Protein AF-A0A1S3QI35-F1 (afdb_monomer)

Sequence (94 aa):
MAFVYFEKLVLQGRLNKHNRKLVSAACVLLAAKISSDLKKQDVTQLIDKLEERFRISRRELIPFEFTILVALEMALYLPESTIMPHYRRLVQQN

Radius of gyration: 13.19 Å; Cα contacts (8 Å, |Δi|>4): 72; chains: 1; bounding box: 28×30×31 Å

Mean predicted aligned error: 3.12 Å

Solvent-accessible surface area (backbone atoms only — not comparable to full-atom values): 5497 Å² total; per-residue (Å²): 98,31,66,56,53,44,50,52,38,52,76,69,62,75,59,49,93,84,48,43,51,55,52,49,45,32,26,43,52,54,32,50,61,74,76,39,95,64,50,74,68,54,52,52,54,50,49,54,51,41,26,65,75,56,70,51,55,64,85,55,42,62,69,44,34,56,57,51,40,57,76,50,70,70,63,76,83,71,63,64,83,69,42,50,65,58,52,54,52,57,65,73,74,109

Foldseek 3Di:
DLVLLLVLCVVVVVDDPPCSLLSSLLSVLLLDVVVDPDDPVNSVVSLVVSCVPSVDDPVCNVVCNVVSCVSVVVPNDDDPVSVVVVVVVVVVVD

Structure (mmCIF, N/CA/C/O backbone):
data_AF-A0A1S3QI35-F1
#
_entry.id   AF-A0A1S3QI35-F1
#
loop_
_atom_site.group_PDB
_atom_site.id
_atom_site.type_symbol
_atom_site.label_atom_id
_atom_site.label_alt_id
_atom_site.label_comp_id
_atom_site.label_asym_id
_atom_site.label_entity_id
_atom_site.label_seq_id
_atom_site.pdbx_PDB_ins_code
_atom_site.Cartn_x
_atom_site.Cartn_y
_atom_site.Cartn_z
_atom_site.occupancy
_atom_site.B_iso_or_equiv
_atom_site.auth_seq_id
_atom_site.auth_comp_id
_atom_site.auth_asym_id
_atom_site.auth_atom_id
_atom_site.pdbx_PDB_model_num
ATOM 1 N N . MET A 1 1 ? 5.254 4.777 -7.151 1.00 92.31 1 MET A N 1
ATOM 2 C CA . MET A 1 1 ? 5.215 3.401 -6.605 1.00 92.31 1 MET A CA 1
ATOM 3 C C . MET A 1 1 ? 3.800 2.835 -6.485 1.00 92.31 1 MET A C 1
ATOM 5 O O . MET A 1 1 ? 3.528 1.851 -7.153 1.00 92.31 1 MET A O 1
ATOM 9 N N . ALA A 1 2 ? 2.882 3.451 -5.722 1.00 96.56 2 ALA A N 1
ATOM 10 C CA . ALA A 1 2 ? 1.549 2.881 -5.446 1.00 96.56 2 ALA A CA 1
ATOM 11 C C . ALA A 1 2 ? 0.746 2.436 -6.689 1.00 96.56 2 ALA A C 1
ATOM 13 O O . ALA A 1 2 ? 0.142 1.369 -6.664 1.00 96.56 2 ALA A O 1
ATOM 14 N N . PHE A 1 3 ? 0.780 3.212 -7.781 1.00 96.06 3 PHE A N 1
ATOM 15 C CA . PHE A 1 3 ? 0.147 2.839 -9.055 1.00 96.06 3 PHE A CA 1
ATOM 16 C C . PHE A 1 3 ? 0.667 1.506 -9.603 1.00 96.06 3 PHE A C 1
ATOM 18 O O . PHE A 1 3 ? -0.127 0.629 -9.919 1.00 96.06 3 PHE A O 1
ATOM 25 N N . VAL A 1 4 ? 1.989 1.329 -9.637 1.00 96.94 4 VAL A N 1
ATOM 26 C CA . VAL A 1 4 ? 2.628 0.109 -10.146 1.00 96.94 4 VAL A CA 1
ATOM 27 C C . VAL A 1 4 ? 2.278 -1.093 -9.266 1.00 96.94 4 VAL A C 1
ATOM 29 O O . VAL A 1 4 ? 1.989 -2.167 -9.783 1.00 96.94 4 VAL A O 1
ATOM 32 N N . TYR A 1 5 ? 2.257 -0.928 -7.937 1.00 97.94 5 TYR A N 1
ATOM 33 C CA . TYR A 1 5 ? 1.823 -1.996 -7.026 1.00 97.94 5 TYR A CA 1
ATOM 34 C C . TYR A 1 5 ? 0.382 -2.421 -7.308 1.00 97.94 5 TYR A C 1
ATOM 36 O O . TYR A 1 5 ? 0.095 -3.607 -7.449 1.00 97.94 5 TYR A O 1
ATOM 44 N N . PHE A 1 6 ? -0.516 -1.443 -7.422 1.00 98.12 6 PHE A N 1
ATOM 45 C CA . PHE A 1 6 ? -1.925 -1.696 -7.678 1.00 98.12 6 PHE A CA 1
ATOM 46 C C . PHE A 1 6 ? -2.135 -2.395 -9.026 1.00 98.12 6 PHE A C 1
ATOM 48 O O . PHE A 1 6 ? -2.847 -3.394 -9.089 1.00 98.12 6 PHE A O 1
ATOM 55 N N . GLU A 1 7 ? -1.475 -1.930 -10.088 1.00 97.38 7 GLU A N 1
ATOM 56 C CA . GLU A 1 7 ? -1.552 -2.554 -11.412 1.00 97.38 7 GLU A CA 1
ATOM 57 C C . GLU A 1 7 ? -1.011 -3.985 -11.425 1.00 97.38 7 GLU A C 1
ATOM 59 O O . GLU A 1 7 ? -1.662 -4.862 -11.990 1.00 97.38 7 GLU A O 1
ATOM 64 N N . LYS A 1 8 ? 0.116 -4.265 -10.754 1.00 97.69 8 LYS A N 1
ATOM 65 C CA . LYS A 1 8 ? 0.624 -5.642 -10.616 1.00 97.69 8 LYS A CA 1
ATOM 66 C C . LYS A 1 8 ? -0.439 -6.570 -10.023 1.00 97.69 8 LYS A C 1
ATOM 68 O O . LYS A 1 8 ? -0.677 -7.652 -10.552 1.00 97.69 8 LYS A O 1
ATOM 73 N N . LEU A 1 9 ? -1.126 -6.131 -8.970 1.00 98.31 9 LEU A N 1
ATOM 74 C C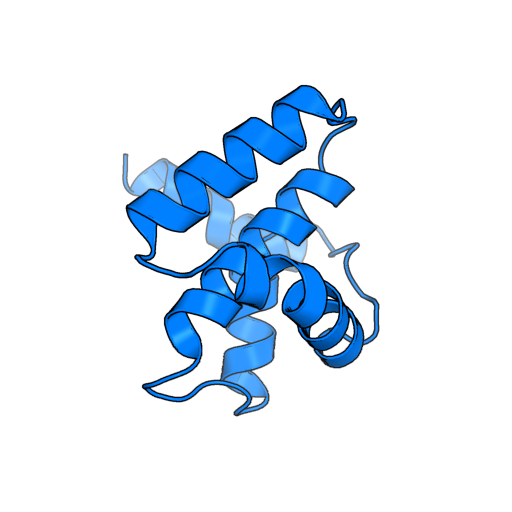A . LEU A 1 9 ? -2.173 -6.920 -8.316 1.00 98.31 9 LEU A CA 1
ATOM 75 C C . LEU A 1 9 ? -3.422 -7.081 -9.196 1.00 98.31 9 LEU A C 1
ATOM 77 O O . LEU A 1 9 ? -4.074 -8.125 -9.144 1.00 98.31 9 LEU A O 1
ATOM 81 N N . VAL A 1 10 ? -3.746 -6.079 -10.022 1.00 97.94 10 VAL A N 1
ATOM 82 C CA . VAL A 1 10 ? -4.805 -6.175 -11.043 1.00 97.94 10 VAL A CA 1
ATOM 83 C C . VAL A 1 10 ? -4.456 -7.248 -12.065 1.00 97.94 10 VAL A C 1
ATOM 85 O O . VAL A 1 10 ? -5.277 -8.128 -12.316 1.00 97.94 10 VAL A O 1
ATOM 88 N N . LEU A 1 11 ? -3.236 -7.219 -12.604 1.00 97.31 11 LEU A N 1
ATOM 89 C CA . LEU A 1 11 ? -2.768 -8.188 -13.597 1.00 97.31 11 LEU A CA 1
ATOM 90 C C . LEU A 1 11 ? -2.700 -9.615 -13.034 1.00 97.31 11 LEU A C 1
ATOM 92 O O . LEU A 1 11 ? -2.972 -10.570 -13.752 1.00 97.31 11 LEU A O 1
ATOM 96 N N . GLN A 1 12 ? -2.413 -9.765 -11.740 1.00 97.25 12 GLN A N 1
ATOM 97 C CA . GLN A 1 12 ? -2.464 -11.049 -11.031 1.00 97.25 12 GLN A CA 1
ATOM 98 C C . GLN A 1 12 ? -3.894 -11.512 -10.672 1.00 97.25 12 GLN A C 1
ATOM 100 O O . GLN A 1 12 ? -4.050 -12.559 -10.044 1.00 97.25 12 GLN A O 1
ATOM 105 N N . GLY A 1 13 ? -4.942 -10.739 -10.983 1.00 97.19 13 GLY A N 1
ATOM 106 C CA . GLY A 1 13 ? -6.328 -11.089 -10.643 1.00 97.19 13 GLY A CA 1
ATOM 107 C C . GLY A 1 13 ? -6.647 -11.035 -9.142 1.00 97.19 13 GLY A C 1
ATOM 108 O O . GLY A 1 13 ? -7.598 -11.665 -8.684 1.00 97.19 13 GLY A O 1
ATOM 109 N N . ARG A 1 14 ? -5.870 -10.286 -8.346 1.00 96.56 14 ARG A N 1
ATOM 110 C CA . ARG A 1 14 ? -6.011 -10.208 -6.876 1.00 96.56 14 ARG A CA 1
ATOM 111 C C . ARG A 1 14 ? -7.110 -9.237 -6.417 1.00 96.56 14 ARG A C 1
ATOM 113 O O . ARG A 1 14 ? -7.333 -9.090 -5.213 1.00 96.56 14 ARG A O 1
ATOM 120 N N . LEU A 1 15 ? -7.784 -8.548 -7.341 1.00 97.31 15 LEU A N 1
ATOM 121 C CA . LEU A 1 15 ? -8.800 -7.540 -7.033 1.00 97.31 15 LEU A CA 1
ATOM 122 C C . LEU A 1 15 ? -10.213 -8.019 -7.347 1.00 97.31 15 LEU A C 1
ATOM 124 O O . LEU A 1 15 ? -10.483 -8.635 -8.372 1.00 97.31 15 LEU A O 1
ATOM 128 N N . ASN A 1 16 ? -11.141 -7.627 -6.485 1.00 96.75 16 ASN A N 1
ATOM 129 C CA . ASN A 1 16 ? -12.573 -7.770 -6.677 1.00 96.75 16 ASN A CA 1
ATOM 130 C C . ASN A 1 16 ? -13.309 -6.528 -6.143 1.00 96.75 16 ASN A C 1
ATOM 132 O O . ASN A 1 16 ? -12.716 -5.595 -5.590 1.00 96.75 16 ASN A O 1
ATOM 136 N N . LYS A 1 17 ? -14.636 -6.499 -6.308 1.00 97.06 17 LYS A N 1
ATOM 137 C CA . LYS A 1 17 ? -15.474 -5.362 -5.893 1.00 97.06 17 LYS A CA 1
ATOM 138 C C . LYS A 1 17 ? -15.338 -5.024 -4.402 1.00 97.06 17 LYS A C 1
ATOM 140 O O . LYS A 1 17 ? -15.427 -3.845 -4.057 1.00 97.06 17 LYS A O 1
ATOM 145 N N . HIS A 1 18 ? -15.121 -6.027 -3.553 1.00 96.12 18 HIS A N 1
ATOM 146 C CA . HIS A 1 18 ? -15.066 -5.883 -2.100 1.00 96.12 18 HIS A CA 1
ATOM 147 C C . HIS A 1 18 ? -13.702 -5.373 -1.628 1.00 96.12 18 HIS A C 1
ATOM 149 O O . HIS A 1 18 ? -13.643 -4.446 -0.825 1.00 96.12 18 HIS A O 1
ATOM 155 N N . ASN A 1 19 ? -12.606 -5.916 -2.163 1.00 97.25 19 ASN A N 1
ATOM 156 C CA . ASN A 1 19 ? -11.266 -5.614 -1.658 1.00 97.25 19 ASN A CA 1
ATOM 157 C C . ASN A 1 19 ? -10.579 -4.428 -2.356 1.00 97.25 19 ASN A C 1
ATOM 159 O O . ASN A 1 19 ? -9.631 -3.887 -1.795 1.00 97.25 19 ASN A O 1
ATOM 163 N N . ARG A 1 20 ? -11.042 -3.979 -3.536 1.00 97.94 20 ARG A N 1
ATOM 164 C CA . ARG A 1 20 ? -10.321 -2.985 -4.362 1.00 97.94 20 ARG A CA 1
ATOM 165 C C . ARG A 1 20 ? -9.907 -1.721 -3.605 1.00 97.94 20 ARG A C 1
ATOM 167 O O . ARG A 1 20 ? -8.808 -1.230 -3.809 1.00 97.94 20 ARG A O 1
ATOM 174 N N . LYS A 1 21 ? -10.753 -1.232 -2.691 1.00 98.31 21 LYS A N 1
ATOM 175 C CA . LYS A 1 21 ? -10.465 -0.055 -1.856 1.00 98.31 21 LYS A CA 1
ATOM 176 C C . LYS A 1 21 ? -9.353 -0.322 -0.844 1.00 98.31 21 LYS A C 1
ATOM 178 O O . LYS A 1 21 ? -8.455 0.497 -0.687 1.00 98.31 21 LYS A O 1
ATOM 183 N N . LEU A 1 22 ? -9.415 -1.478 -0.187 1.00 98.31 22 LEU A N 1
ATOM 184 C CA . LEU A 1 22 ? -8.433 -1.907 0.801 1.00 98.31 22 LEU A CA 1
ATOM 185 C C . LEU A 1 22 ? -7.071 -2.170 0.139 1.00 98.31 22 LEU A C 1
ATOM 187 O O . LEU A 1 22 ? -6.045 -1.731 0.649 1.00 98.31 22 LEU A O 1
ATOM 191 N N . VAL A 1 23 ? -7.075 -2.790 -1.048 1.00 98.44 23 VAL A N 1
ATOM 192 C CA . VAL A 1 23 ? -5.882 -2.999 -1.886 1.00 98.44 23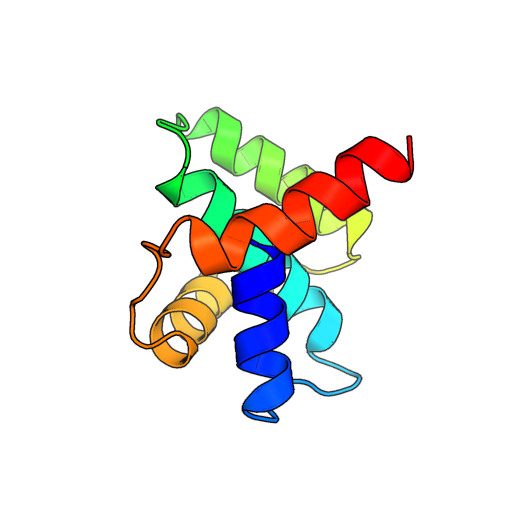 VAL A CA 1
ATOM 193 C C . VAL A 1 23 ? -5.259 -1.664 -2.294 1.00 98.44 23 VAL A C 1
ATOM 195 O O . VAL A 1 23 ? -4.055 -1.484 -2.115 1.00 98.44 23 VAL A O 1
ATOM 198 N N . SER A 1 24 ? -6.052 -0.704 -2.789 1.00 98.38 24 SER A N 1
ATOM 199 C CA . SER A 1 24 ? -5.549 0.635 -3.130 1.00 98.38 24 SER A CA 1
ATOM 200 C C . SER A 1 24 ? -4.904 1.324 -1.928 1.00 98.38 24 SER A C 1
ATOM 202 O O . SER A 1 24 ? -3.785 1.826 -2.039 1.00 98.38 24 SER A O 1
ATOM 204 N N . ALA A 1 25 ? -5.578 1.323 -0.776 1.00 98.56 25 ALA A N 1
ATOM 205 C CA . ALA A 1 25 ? -5.066 1.956 0.433 1.00 98.56 25 ALA A CA 1
ATOM 206 C C . ALA A 1 25 ? -3.765 1.306 0.926 1.00 98.56 25 ALA A C 1
ATOM 208 O O . ALA A 1 25 ? -2.815 2.017 1.250 1.00 98.56 25 ALA A O 1
ATOM 209 N N . ALA A 1 26 ? -3.678 -0.026 0.914 1.00 98.38 26 ALA A N 1
ATOM 210 C CA . ALA A 1 26 ? -2.461 -0.744 1.283 1.00 98.38 26 ALA A CA 1
ATOM 211 C C . ALA A 1 26 ? -1.300 -0.464 0.311 1.00 98.38 26 ALA A C 1
ATOM 213 O O . ALA A 1 26 ? -0.172 -0.261 0.752 1.00 98.38 26 ALA A O 1
ATOM 214 N N . CYS A 1 27 ? -1.565 -0.360 -0.998 1.00 98.31 27 CYS A N 1
ATOM 215 C CA . CYS A 1 27 ? -0.545 0.029 -1.979 1.00 98.31 27 CYS A CA 1
ATOM 216 C C . CYS A 1 27 ? 0.017 1.431 -1.702 1.00 98.31 27 CYS A C 1
ATOM 218 O O . CYS A 1 27 ? 1.222 1.646 -1.827 1.00 98.31 27 CYS A O 1
ATOM 220 N N . VAL A 1 28 ? -0.840 2.387 -1.322 1.00 97.62 28 VAL A N 1
ATOM 221 C CA . VAL A 1 28 ? -0.412 3.745 -0.947 1.00 97.62 28 VAL A CA 1
ATOM 222 C C . VAL A 1 28 ? 0.382 3.731 0.356 1.00 97.62 28 VAL A C 1
ATOM 224 O O . VAL A 1 28 ? 1.439 4.353 0.416 1.00 97.62 28 VAL A O 1
ATOM 227 N N . LEU A 1 29 ? -0.085 2.995 1.368 1.00 97.56 29 LEU A N 1
ATOM 228 C CA . LEU A 1 29 ? 0.594 2.884 2.659 1.00 97.56 29 LEU A CA 1
ATOM 229 C C . LEU A 1 29 ? 2.008 2.298 2.507 1.00 97.56 29 LEU A C 1
ATOM 231 O O . LEU A 1 29 ? 2.969 2.902 2.982 1.00 97.56 29 LEU A O 1
ATOM 235 N N . LEU A 1 30 ? 2.150 1.188 1.775 1.00 97.38 30 LEU A N 1
ATOM 236 C CA . LEU A 1 30 ? 3.446 0.565 1.481 1.00 97.38 30 LEU A CA 1
ATOM 237 C C . LEU A 1 30 ? 4.356 1.488 0.668 1.00 97.38 30 LEU A C 1
ATOM 239 O O . LEU A 1 30 ? 5.546 1.597 0.956 1.00 97.38 30 LEU A O 1
ATOM 243 N N . ALA A 1 31 ? 3.806 2.167 -0.344 1.00 95.94 31 ALA A N 1
ATOM 244 C CA . ALA A 1 31 ? 4.566 3.112 -1.155 1.00 95.94 31 ALA A CA 1
ATOM 245 C C . ALA A 1 31 ? 5.130 4.249 -0.302 1.00 95.94 31 ALA A C 1
ATOM 247 O O . ALA A 1 31 ? 6.312 4.542 -0.415 1.00 95.94 31 ALA A O 1
ATOM 248 N N . ALA A 1 32 ? 4.308 4.841 0.563 1.00 95.50 32 ALA A N 1
ATOM 249 C CA . ALA A 1 32 ? 4.721 5.943 1.419 1.00 95.50 32 ALA A CA 1
ATOM 250 C C . ALA A 1 32 ? 5.774 5.508 2.452 1.00 95.50 32 ALA A C 1
ATOM 252 O O . ALA A 1 32 ? 6.744 6.227 2.668 1.00 95.50 32 ALA A O 1
ATOM 253 N N . LYS A 1 33 ? 5.619 4.313 3.041 1.00 93.50 33 LYS A N 1
ATOM 254 C CA . LYS A 1 33 ? 6.589 3.752 3.995 1.00 93.50 33 LYS A CA 1
ATOM 255 C C . LYS A 1 33 ? 7.952 3.440 3.374 1.00 93.50 33 LYS A C 1
ATOM 257 O O . LYS A 1 33 ? 8.944 3.522 4.082 1.00 93.50 33 LYS A O 1
ATOM 262 N N . ILE A 1 34 ? 8.011 3.059 2.092 1.00 91.69 34 ILE A N 1
ATOM 263 C CA . ILE A 1 34 ? 9.284 2.718 1.429 1.00 91.69 34 ILE A CA 1
ATOM 264 C C . ILE A 1 34 ? 9.940 3.918 0.734 1.00 91.69 34 ILE A C 1
ATOM 266 O O . ILE A 1 34 ? 11.153 3.936 0.560 1.00 91.69 34 ILE A O 1
ATOM 270 N N . SER A 1 35 ? 9.155 4.912 0.301 1.00 83.94 35 SER A N 1
ATOM 271 C CA . SER A 1 35 ? 9.672 6.075 -0.432 1.00 83.94 35 SER A CA 1
ATOM 272 C C . SER A 1 35 ? 10.136 7.217 0.466 1.00 83.94 35 SER A C 1
ATOM 274 O O . SER A 1 35 ? 10.654 8.213 -0.038 1.00 83.94 35 SER A O 1
ATOM 276 N N . SER A 1 36 ? 9.859 7.153 1.766 1.00 77.19 36 SER A N 1
ATOM 277 C CA . SER A 1 36 ? 10.061 8.272 2.683 1.00 77.19 36 SER A CA 1
ATOM 278 C C . SER A 1 36 ? 10.404 7.764 4.079 1.00 77.19 36 SER A C 1
ATOM 280 O O . SER A 1 36 ? 9.794 6.805 4.547 1.00 77.19 36 SER A O 1
ATOM 282 N N . ASP A 1 37 ? 11.316 8.452 4.770 1.00 81.62 37 ASP A N 1
ATOM 283 C CA . ASP A 1 37 ? 11.593 8.244 6.199 1.00 81.62 37 ASP A CA 1
ATOM 284 C C . ASP A 1 37 ? 10.442 8.806 7.051 1.00 81.62 37 ASP A C 1
ATOM 286 O O . ASP A 1 37 ? 10.573 9.806 7.762 1.00 81.62 37 ASP A O 1
ATOM 290 N N . LEU A 1 38 ? 9.260 8.196 6.927 1.00 85.12 38 LEU A N 1
ATOM 291 C CA . LEU A 1 38 ? 8.078 8.604 7.677 1.00 85.12 38 LEU A CA 1
ATOM 292 C C . LEU A 1 38 ? 8.282 8.335 9.164 1.00 85.12 38 LEU A C 1
ATOM 294 O O . LEU A 1 38 ? 8.561 7.206 9.583 1.00 85.12 38 LEU A O 1
ATOM 298 N N . LYS A 1 39 ? 8.039 9.353 9.991 1.00 88.56 39 LYS A N 1
ATOM 299 C CA . LYS A 1 39 ? 7.940 9.144 11.434 1.00 88.56 39 LYS A CA 1
ATOM 300 C C . LYS A 1 39 ? 6.617 8.453 11.746 1.00 88.56 39 LYS A C 1
ATOM 302 O O . LYS A 1 39 ? 5.640 8.541 11.003 1.00 88.56 39 LYS A O 1
ATOM 307 N N . LYS A 1 40 ? 6.544 7.812 12.915 1.00 86.25 40 LYS A N 1
ATOM 308 C CA . LYS A 1 40 ? 5.330 7.124 13.387 1.00 86.25 40 LYS A CA 1
ATOM 309 C C . LYS A 1 40 ? 4.072 8.004 13.304 1.00 86.25 40 LYS A C 1
ATOM 311 O O . LYS A 1 40 ? 3.011 7.510 12.940 1.00 86.25 40 LYS A O 1
ATOM 316 N N . GLN A 1 41 ? 4.190 9.295 13.619 1.00 90.69 41 GLN A N 1
ATOM 317 C CA . GLN A 1 41 ? 3.077 10.245 13.544 1.00 90.69 41 GLN A CA 1
ATOM 318 C C . GLN A 1 41 ? 2.582 10.461 12.106 1.00 90.69 41 GLN A C 1
ATOM 320 O O . GLN A 1 41 ? 1.371 10.483 11.888 1.00 90.69 41 GLN A O 1
ATOM 325 N N . ASP A 1 42 ? 3.488 10.552 11.131 1.00 93.75 42 ASP A N 1
ATOM 326 C CA . ASP A 1 42 ? 3.137 10.734 9.719 1.00 93.75 42 ASP A CA 1
ATOM 327 C C . ASP A 1 42 ? 2.405 9.501 9.173 1.00 93.75 42 ASP A C 1
ATOM 329 O O . ASP A 1 42 ? 1.432 9.622 8.428 1.00 93.75 42 ASP A O 1
ATOM 333 N N . VAL A 1 43 ? 2.816 8.303 9.612 1.00 94.19 43 VAL A N 1
ATOM 334 C CA . VAL A 1 43 ? 2.130 7.046 9.276 1.00 94.19 43 VAL A CA 1
ATOM 335 C C . VAL A 1 43 ? 0.706 7.032 9.832 1.00 94.19 43 VAL A C 1
ATOM 337 O O . VAL A 1 43 ? -0.221 6.673 9.108 1.00 94.19 43 VAL A O 1
ATOM 340 N N . THR A 1 44 ? 0.503 7.447 11.086 1.00 95.88 44 THR A N 1
ATOM 341 C CA . THR A 1 44 ? -0.843 7.528 11.678 1.00 95.88 44 THR A CA 1
ATOM 342 C C . THR A 1 44 ? -1.731 8.501 10.903 1.00 95.88 44 THR A C 1
ATOM 344 O O . THR A 1 44 ? -2.839 8.133 10.519 1.00 95.88 44 THR A O 1
ATOM 347 N N . GLN A 1 45 ? -1.227 9.698 10.587 1.00 96.88 45 GLN A N 1
ATOM 348 C CA . GLN A 1 45 ? -1.975 10.690 9.807 1.00 96.88 45 GLN A CA 1
ATOM 349 C C . GLN A 1 45 ? -2.310 10.195 8.396 1.00 96.88 45 GLN A C 1
ATOM 351 O O . GLN A 1 45 ? -3.389 10.479 7.872 1.00 96.88 45 GLN A O 1
ATOM 356 N N . LEU A 1 46 ? -1.397 9.455 7.762 1.00 97.12 46 LEU A N 1
ATOM 357 C CA . LEU A 1 46 ? -1.665 8.823 6.477 1.00 97.12 46 LEU A CA 1
ATOM 358 C C . LEU A 1 46 ? -2.787 7.786 6.599 1.00 97.12 46 LEU A C 1
ATOM 360 O O . LEU A 1 46 ? -3.701 7.796 5.778 1.00 97.12 46 LEU A O 1
ATOM 364 N N . ILE A 1 47 ? -2.752 6.927 7.621 1.00 97.94 47 ILE A N 1
ATOM 365 C CA . ILE A 1 47 ? -3.806 5.933 7.871 1.00 97.94 47 ILE A CA 1
ATOM 366 C C . ILE A 1 47 ? -5.161 6.617 8.082 1.00 97.94 47 ILE A C 1
ATOM 368 O O . ILE A 1 47 ? -6.137 6.183 7.474 1.00 97.94 47 ILE A O 1
ATOM 372 N N . ASP A 1 48 ? -5.220 7.701 8.860 1.00 98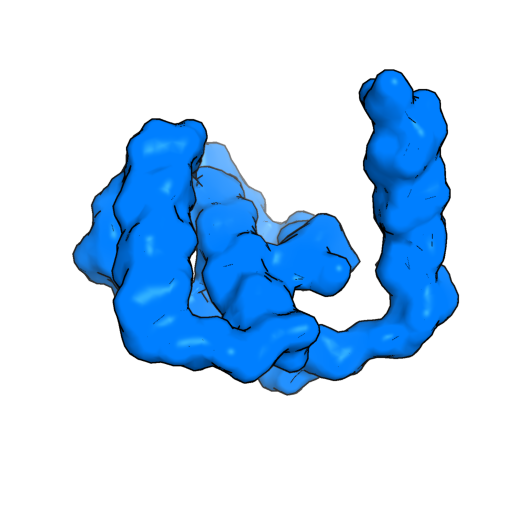.12 48 ASP A N 1
ATOM 373 C CA . ASP A 1 48 ? -6.457 8.464 9.080 1.00 98.12 48 ASP A CA 1
ATOM 374 C C . ASP A 1 48 ? -7.030 8.998 7.752 1.00 98.12 48 ASP A C 1
ATOM 376 O O . ASP A 1 48 ? -8.212 8.811 7.451 1.00 98.12 48 ASP A O 1
ATOM 380 N N . LYS A 1 49 ? -6.176 9.579 6.896 1.00 98.31 49 LYS A N 1
ATOM 381 C CA . LYS A 1 49 ? -6.577 10.052 5.557 1.00 98.31 49 LYS A CA 1
ATOM 382 C C . LYS A 1 49 ? -7.043 8.910 4.652 1.00 98.31 49 LYS A C 1
ATOM 384 O O . LYS A 1 49 ? -7.979 9.091 3.874 1.00 98.31 49 LYS A O 1
ATOM 389 N N . LEU A 1 50 ? -6.393 7.747 4.707 1.00 98.38 50 LEU A N 1
ATOM 390 C CA . LEU A 1 50 ? -6.774 6.580 3.907 1.00 98.38 50 LEU A CA 1
ATOM 391 C C . LEU A 1 50 ? -8.124 6.006 4.356 1.00 98.38 50 LEU A C 1
ATOM 393 O O . LEU A 1 50 ? -8.959 5.695 3.505 1.00 98.38 50 LEU A O 1
ATOM 397 N N . GLU A 1 51 ? -8.352 5.909 5.665 1.00 97.94 51 GLU A N 1
ATOM 398 C CA . GLU A 1 51 ? -9.621 5.486 6.268 1.00 97.94 51 GLU A CA 1
ATOM 399 C C . GLU A 1 51 ? -10.780 6.374 5.787 1.00 97.94 51 GLU A C 1
ATOM 401 O O . GLU A 1 51 ? -11.766 5.856 5.254 1.00 97.94 51 GLU A O 1
ATOM 406 N N . GLU A 1 52 ? -10.615 7.699 5.839 1.00 98.06 52 GLU A N 1
ATOM 407 C CA . GLU A 1 52 ? -11.610 8.661 5.348 1.00 98.06 52 GLU A CA 1
ATOM 408 C C . GLU A 1 52 ? -11.831 8.548 3.828 1.0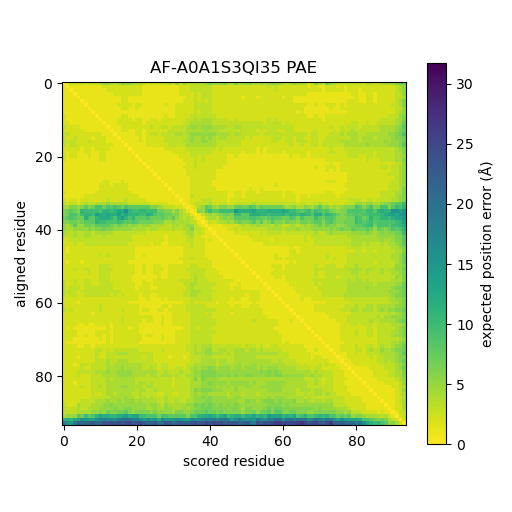0 98.06 52 GLU A C 1
ATOM 410 O O . GLU A 1 52 ? -12.963 8.382 3.357 1.00 98.06 52 GLU A O 1
ATOM 415 N N . ARG A 1 53 ? -10.752 8.612 3.034 1.00 98.12 53 ARG A N 1
ATOM 416 C CA . ARG A 1 53 ? -10.842 8.699 1.566 1.00 98.12 53 ARG A CA 1
ATOM 417 C C . ARG A 1 53 ? -11.355 7.419 0.925 1.00 98.12 53 ARG A C 1
ATOM 419 O O . ARG A 1 53 ? -12.163 7.483 -0.003 1.00 98.12 53 ARG A O 1
ATOM 426 N N . PHE A 1 54 ? -10.914 6.260 1.406 1.00 97.44 54 PHE A N 1
ATOM 427 C CA . PHE A 1 54 ? -11.341 4.976 0.854 1.00 97.44 54 PHE A CA 1
ATOM 428 C C . PHE A 1 54 ? -12.614 4.440 1.521 1.00 97.44 54 PHE A C 1
ATOM 430 O O . PHE A 1 54 ? -13.296 3.596 0.921 1.00 97.44 54 PHE A O 1
ATOM 437 N N . ARG A 1 55 ? -13.000 4.979 2.687 1.00 97.62 55 ARG A N 1
ATOM 438 C CA . ARG A 1 55 ? -14.087 4.469 3.540 1.00 97.62 55 ARG A CA 1
ATOM 439 C C . ARG A 1 55 ? -13.839 3.005 3.915 1.00 97.62 55 ARG A C 1
ATOM 441 O O . ARG A 1 55 ? -14.623 2.130 3.548 1.00 97.62 55 ARG A O 1
ATOM 448 N N . ILE A 1 56 ? -12.703 2.758 4.558 1.00 97.69 56 ILE A N 1
ATOM 449 C CA . ILE A 1 56 ? -12.229 1.440 5.022 1.00 97.69 56 ILE A CA 1
ATOM 450 C C . ILE A 1 56 ? -11.870 1.524 6.502 1.00 97.69 56 ILE A C 1
ATOM 452 O O . ILE A 1 56 ? -11.601 2.616 6.981 1.00 97.69 56 ILE A O 1
ATOM 456 N N . SER A 1 57 ? -11.800 0.404 7.220 1.00 97.69 57 SER A N 1
ATOM 457 C CA . SER A 1 57 ? -11.335 0.422 8.610 1.00 97.69 57 SER A CA 1
ATOM 458 C C . SER A 1 57 ? -9.814 0.299 8.702 1.00 97.69 57 SER A C 1
ATOM 460 O O . SER A 1 57 ? -9.230 -0.614 8.111 1.00 97.69 57 SER A O 1
ATOM 462 N N . ARG A 1 58 ? -9.152 1.110 9.538 1.00 97.69 58 ARG A N 1
ATOM 463 C CA . ARG A 1 58 ? -7.736 0.888 9.895 1.00 97.69 58 ARG A CA 1
ATOM 464 C C . ARG A 1 58 ? -7.487 -0.497 10.495 1.00 97.69 58 ARG A C 1
ATOM 466 O O . ARG A 1 58 ? -6.402 -1.045 10.326 1.00 97.69 58 ARG A O 1
ATOM 473 N N . ARG A 1 59 ? -8.492 -1.074 11.174 1.00 97.69 59 ARG A N 1
ATOM 474 C CA . ARG A 1 59 ? -8.414 -2.428 11.753 1.00 97.69 59 ARG A CA 1
ATOM 475 C C . ARG A 1 59 ? -8.327 -3.507 10.677 1.00 97.69 59 ARG A C 1
ATOM 477 O O . ARG A 1 59 ? -7.783 -4.566 10.949 1.00 97.69 59 ARG A O 1
ATOM 484 N N . GLU A 1 60 ? -8.832 -3.230 9.478 1.00 97.56 60 GLU A N 1
ATOM 485 C CA . GLU A 1 60 ? -8.676 -4.096 8.307 1.00 97.56 60 GLU A CA 1
ATOM 486 C C . GLU A 1 60 ? -7.391 -3.753 7.545 1.00 97.56 60 GLU A C 1
ATOM 488 O O . GLU A 1 60 ? -6.656 -4.650 7.149 1.00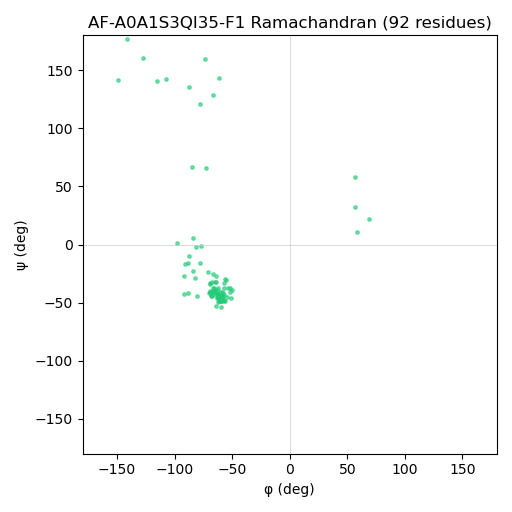 97.56 60 GLU A O 1
ATOM 493 N N . LEU A 1 61 ? -7.083 -2.461 7.376 1.00 98.25 61 LEU A N 1
ATOM 494 C CA . LEU A 1 61 ? -5.933 -1.996 6.595 1.00 98.25 61 LEU A CA 1
ATOM 495 C C . LEU A 1 61 ? -4.592 -2.472 7.161 1.00 98.25 61 LEU A C 1
ATOM 497 O O . LEU A 1 61 ? -3.757 -2.958 6.403 1.00 98.25 61 LEU A O 1
ATOM 501 N N . ILE A 1 62 ? -4.384 -2.326 8.472 1.00 96.56 62 ILE A N 1
ATOM 502 C CA . ILE A 1 62 ? -3.105 -2.644 9.122 1.00 96.56 62 ILE A CA 1
ATOM 503 C C . ILE A 1 62 ? -2.716 -4.121 8.933 1.00 96.56 62 ILE A C 1
ATOM 505 O O . ILE A 1 62 ? -1.619 -4.367 8.439 1.00 96.56 62 ILE A O 1
ATOM 509 N N . PRO A 1 63 ? -3.562 -5.119 9.262 1.00 96.88 63 PRO A N 1
ATOM 510 C CA . PRO A 1 63 ? -3.206 -6.515 9.009 1.00 96.88 63 PRO A CA 1
ATOM 511 C C . PRO A 1 63 ? -3.149 -6.846 7.510 1.00 96.88 63 PRO A C 1
ATOM 513 O O . PRO A 1 63 ? -2.325 -7.660 7.094 1.00 96.88 63 PRO A O 1
ATOM 516 N N . PHE A 1 64 ? -3.982 -6.205 6.682 1.00 97.56 64 PHE A N 1
ATOM 517 C CA . PHE A 1 64 ? -4.018 -6.462 5.240 1.00 97.56 64 PHE A CA 1
ATOM 518 C C . PHE A 1 64 ? -2.786 -5.936 4.491 1.00 97.56 64 PHE A C 1
ATOM 520 O O . PHE A 1 64 ? -2.443 -6.455 3.428 1.00 97.56 64 PHE A O 1
ATOM 527 N N . GLU A 1 65 ? -2.084 -4.945 5.044 1.00 96.81 65 GLU A N 1
ATOM 528 C CA . GLU A 1 65 ? -0.824 -4.439 4.493 1.00 96.81 65 GLU A CA 1
ATOM 529 C C . GLU A 1 65 ? 0.173 -5.573 4.218 1.00 96.81 65 GLU A C 1
ATOM 531 O O . GLU A 1 65 ? 0.747 -5.643 3.130 1.00 96.81 65 GLU A O 1
ATOM 536 N N . PHE A 1 66 ? 0.337 -6.495 5.171 1.00 96.81 66 PHE A N 1
ATOM 537 C CA . PHE A 1 66 ? 1.255 -7.619 5.013 1.00 96.81 66 PHE A CA 1
ATOM 538 C C 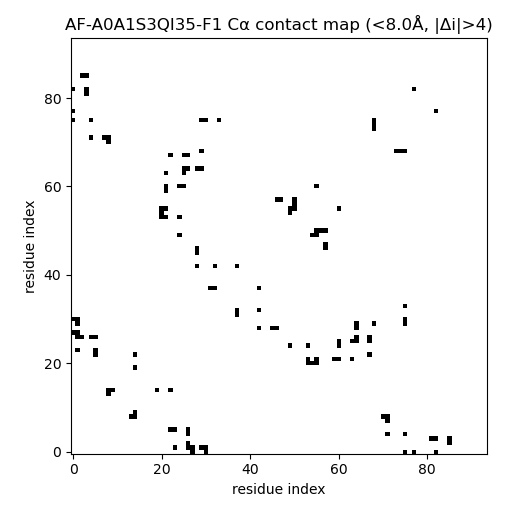. PHE A 1 66 ? 0.798 -8.583 3.909 1.00 96.81 66 PHE A C 1
ATOM 540 O O . PHE A 1 66 ? 1.617 -9.059 3.127 1.00 96.81 66 PHE A O 1
ATOM 547 N N . THR A 1 67 ? -0.512 -8.817 3.773 1.00 97.31 67 THR A N 1
ATOM 548 C CA . THR A 1 67 ? -1.069 -9.610 2.664 1.00 97.31 67 THR A CA 1
ATOM 549 C C . THR A 1 67 ? -0.695 -9.015 1.308 1.00 97.31 67 THR A C 1
ATOM 551 O O . THR A 1 67 ? -0.317 -9.750 0.394 1.00 97.31 67 THR A O 1
ATOM 554 N N . ILE A 1 68 ? -0.760 -7.689 1.175 1.00 98.12 68 ILE A N 1
ATOM 555 C CA . ILE A 1 68 ? -0.369 -7.001 -0.058 1.00 98.12 68 ILE A CA 1
ATOM 556 C C . ILE A 1 68 ? 1.136 -7.072 -0.290 1.00 98.12 68 ILE A C 1
ATOM 558 O O . ILE A 1 68 ? 1.556 -7.323 -1.417 1.00 98.12 68 ILE A O 1
ATOM 562 N N . LEU A 1 69 ? 1.945 -6.927 0.758 1.00 97.81 69 LEU A N 1
ATOM 563 C CA . LEU A 1 69 ? 3.394 -7.083 0.655 1.00 97.81 69 LEU A CA 1
ATOM 564 C C . LEU A 1 69 ? 3.789 -8.471 0.128 1.00 97.81 69 LEU A C 1
ATOM 566 O O . LEU A 1 69 ? 4.630 -8.572 -0.766 1.00 97.81 69 LEU A O 1
ATOM 570 N N . VAL A 1 70 ? 3.156 -9.528 0.646 1.00 97.75 70 VAL A N 1
ATOM 571 C CA . VAL A 1 70 ? 3.376 -10.909 0.190 1.00 97.75 70 VAL A CA 1
ATOM 572 C C . VAL A 1 70 ? 2.905 -11.098 -1.252 1.00 97.75 70 VAL A C 1
ATOM 574 O O . VAL A 1 70 ? 3.614 -11.707 -2.046 1.00 97.75 70 VAL A O 1
ATOM 577 N N . ALA A 1 71 ? 1.744 -10.552 -1.625 1.00 97.62 71 ALA A N 1
ATOM 578 C CA . AL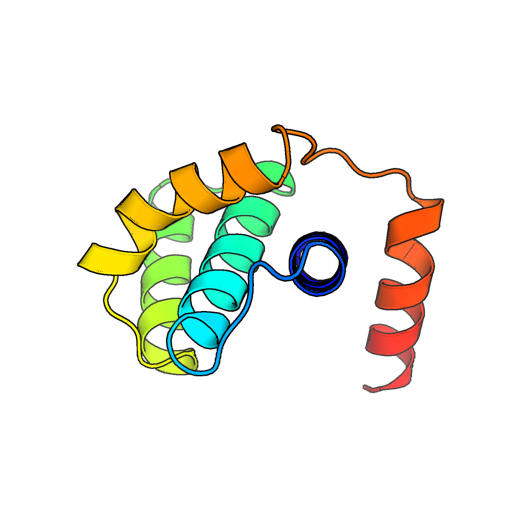A A 1 71 ? 1.239 -10.636 -2.999 1.00 97.62 71 ALA A CA 1
ATOM 579 C C . ALA A 1 71 ? 2.133 -9.898 -4.016 1.00 97.62 71 ALA A C 1
ATOM 581 O O . ALA A 1 71 ? 2.182 -10.279 -5.184 1.00 97.62 71 ALA A O 1
ATOM 582 N N . LEU A 1 72 ? 2.860 -8.872 -3.564 1.00 97.69 72 LEU A N 1
ATOM 583 C CA . LEU A 1 72 ? 3.892 -8.171 -4.330 1.00 97.69 72 LEU A CA 1
ATOM 584 C C . LEU A 1 72 ? 5.262 -8.866 -4.278 1.00 97.69 72 LEU A C 1
ATOM 586 O O . LEU A 1 72 ? 6.233 -8.295 -4.770 1.00 97.69 72 LEU A O 1
ATOM 590 N N . GLU A 1 73 ? 5.360 -10.052 -3.670 1.00 97.06 73 GLU A N 1
ATOM 591 C CA . GLU A 1 73 ? 6.601 -10.830 -3.543 1.00 97.06 73 GLU A CA 1
ATOM 592 C C . GLU A 1 73 ? 7.724 -10.035 -2.855 1.00 97.06 73 GLU A C 1
ATOM 594 O O . GLU A 1 73 ? 8.900 -10.168 -3.181 1.00 97.06 73 GLU A O 1
ATOM 599 N N . MET A 1 74 ? 7.359 -9.148 -1.920 1.00 96.06 74 MET A N 1
ATOM 600 C CA . MET A 1 74 ? 8.277 -8.214 -1.251 1.00 96.06 74 MET A CA 1
ATOM 601 C C . MET A 1 74 ? 9.033 -7.263 -2.208 1.00 96.06 74 MET A C 1
ATOM 603 O O . MET A 1 74 ? 9.926 -6.528 -1.782 1.00 96.06 74 MET A O 1
ATOM 607 N N . ALA A 1 75 ? 8.651 -7.204 -3.489 1.00 95.12 75 ALA A N 1
ATOM 608 C CA . ALA A 1 75 ? 9.306 -6.412 -4.526 1.00 95.12 75 ALA A CA 1
ATOM 609 C C . ALA A 1 75 ? 8.792 -4.959 -4.550 1.00 95.12 75 ALA A C 1
ATOM 611 O O . ALA A 1 75 ? 8.123 -4.522 -5.495 1.00 95.12 75 ALA A O 1
ATOM 612 N N . LEU A 1 76 ? 9.094 -4.211 -3.481 1.00 94.88 76 LEU A N 1
ATOM 613 C CA . LEU A 1 76 ? 8.707 -2.800 -3.332 1.00 94.88 76 LEU A CA 1
ATOM 614 C C . LEU A 1 76 ? 9.653 -1.826 -4.054 1.00 94.88 76 LEU A C 1
ATOM 616 O O . LEU A 1 76 ? 9.229 -0.763 -4.501 1.00 94.88 76 LEU A O 1
ATOM 620 N N . TYR A 1 77 ? 10.928 -2.170 -4.222 1.00 94.19 77 TYR A N 1
ATOM 621 C CA . TYR A 1 77 ? 11.827 -1.358 -5.040 1.00 94.19 77 TYR A CA 1
ATOM 622 C C . TYR A 1 77 ? 11.559 -1.636 -6.515 1.00 94.19 77 TYR A C 1
ATOM 624 O O . TYR A 1 77 ? 11.639 -2.773 -6.979 1.00 94.19 77 TYR A O 1
ATOM 632 N N . LEU A 1 78 ? 11.200 -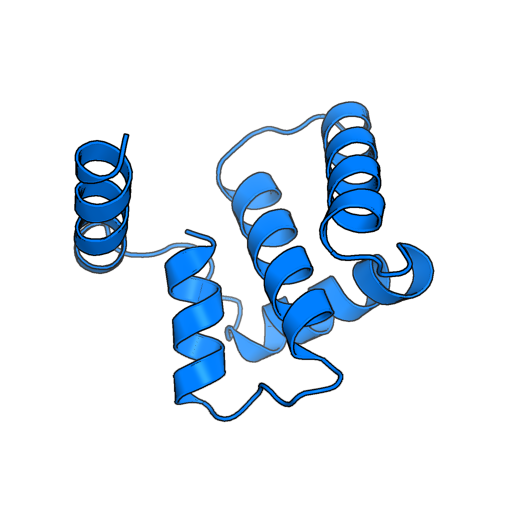0.586 -7.247 1.00 92.25 78 LEU A N 1
ATOM 633 C CA . LEU A 1 78 ? 10.784 -0.679 -8.638 1.00 92.25 78 LEU A CA 1
ATOM 634 C C . LEU A 1 78 ? 11.782 0.050 -9.542 1.00 92.25 78 LEU A C 1
ATOM 636 O O . LEU A 1 78 ? 12.230 1.141 -9.182 1.00 92.25 78 LEU A O 1
ATOM 640 N N . PRO A 1 79 ? 12.095 -0.494 -10.731 1.00 93.94 79 PRO A N 1
ATOM 641 C CA . PRO A 1 79 ? 12.886 0.221 -11.723 1.00 93.94 79 PRO A CA 1
ATOM 642 C C . PRO A 1 79 ? 12.181 1.502 -12.176 1.00 93.94 79 PRO A C 1
ATOM 644 O O . PRO A 1 79 ? 10.964 1.507 -12.387 1.00 93.94 79 PRO A O 1
ATOM 647 N N . GLU A 1 80 ? 12.950 2.564 -12.416 1.00 92.31 80 GLU A N 1
ATOM 648 C CA . GLU A 1 80 ? 12.442 3.855 -12.899 1.00 92.31 80 GLU A CA 1
ATOM 649 C C . GLU A 1 80 ? 11.594 3.718 -14.173 1.00 92.31 80 GLU A C 1
ATOM 651 O O . GLU A 1 80 ? 10.539 4.343 -14.292 1.00 92.31 80 GLU A O 1
ATOM 656 N N . SER A 1 81 ? 11.981 2.816 -15.080 1.00 94.50 81 SER A N 1
ATOM 657 C CA . SER A 1 81 ? 11.244 2.518 -16.315 1.00 94.50 81 SER A CA 1
ATOM 658 C C . SER A 1 81 ? 9.785 2.114 -16.081 1.00 94.50 81 SER A C 1
ATOM 660 O O . SER A 1 81 ? 8.930 2.413 -16.912 1.00 94.50 81 SER A O 1
ATOM 662 N N . THR A 1 82 ? 9.480 1.486 -14.942 1.00 93.06 82 THR A N 1
ATOM 663 C CA . THR A 1 82 ? 8.110 1.101 -14.568 1.00 93.06 82 THR A CA 1
ATOM 664 C C . THR A 1 82 ? 7.337 2.243 -13.915 1.00 93.06 82 THR A C 1
ATOM 666 O O . THR A 1 82 ? 6.115 2.259 -13.951 1.00 93.06 82 THR A O 1
ATOM 669 N N . ILE A 1 83 ? 8.028 3.226 -13.335 1.00 92.94 83 ILE A N 1
ATOM 670 C CA . ILE A 1 83 ? 7.422 4.320 -12.565 1.00 92.94 83 ILE A CA 1
ATOM 671 C C . ILE A 1 83 ? 7.137 5.528 -13.457 1.00 92.94 83 ILE A C 1
ATOM 673 O O . ILE A 1 83 ? 6.0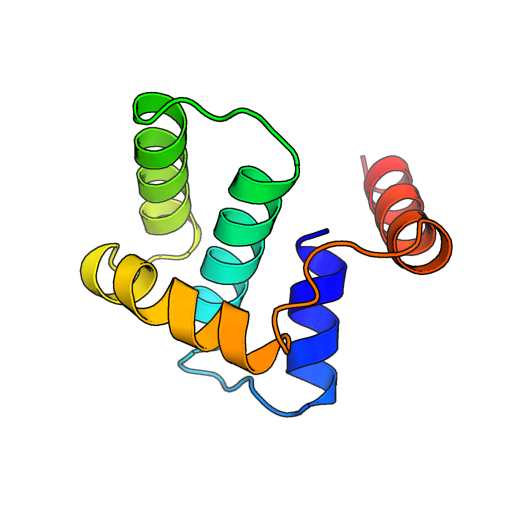71 6.142 -13.350 1.00 92.94 83 ILE A O 1
ATOM 677 N N . MET A 1 84 ? 8.076 5.864 -14.344 1.00 94.25 84 MET A N 1
ATOM 678 C CA . MET A 1 84 ? 8.035 7.078 -15.161 1.00 94.25 84 MET A CA 1
ATOM 679 C C . MET A 1 84 ? 6.785 7.228 -16.030 1.00 94.25 84 MET A C 1
ATOM 681 O O . MET A 1 84 ? 6.281 8.350 -16.120 1.00 94.25 84 MET A O 1
ATOM 685 N N . PRO A 1 85 ? 6.217 6.163 -16.627 1.00 93.94 85 PRO A N 1
ATOM 686 C CA . PRO A 1 85 ? 4.957 6.280 -17.355 1.00 93.94 85 PRO A CA 1
ATOM 687 C C . PRO A 1 85 ? 3.806 6.794 -16.478 1.00 93.94 85 PRO A C 1
ATOM 689 O O . PRO A 1 85 ? 3.044 7.656 -16.916 1.00 93.94 85 PRO A O 1
ATOM 692 N N . HIS A 1 86 ? 3.698 6.330 -15.227 1.00 94.00 86 HIS A N 1
ATOM 693 C CA . HIS A 1 86 ? 2.670 6.807 -14.292 1.00 94.00 86 HIS A CA 1
ATOM 694 C C . HIS A 1 86 ? 2.935 8.238 -13.841 1.00 94.00 86 HIS A C 1
ATOM 696 O O . HIS A 1 86 ? 2.007 9.040 -13.782 1.00 94.00 86 HIS A O 1
ATOM 702 N N . TYR A 1 87 ? 4.194 8.573 -13.552 1.00 91.50 87 TYR A N 1
ATOM 703 C CA . TYR A 1 87 ? 4.562 9.926 -13.145 1.00 91.50 87 TYR A CA 1
ATOM 704 C C . TYR A 1 87 ? 4.227 10.956 -14.231 1.00 91.50 87 TYR A C 1
ATOM 706 O O . TYR A 1 87 ? 3.549 11.943 -13.951 1.00 91.50 87 TYR A O 1
ATOM 714 N N . ARG A 1 88 ? 4.612 10.690 -15.487 1.00 93.81 88 ARG A N 1
ATOM 715 C CA . ARG A 1 88 ? 4.301 11.571 -16.625 1.00 93.81 88 ARG A CA 1
ATOM 716 C C . ARG A 1 88 ? 2.798 11.804 -16.772 1.00 93.81 88 ARG A C 1
ATOM 718 O O . ARG A 1 88 ? 2.389 12.945 -16.946 1.00 93.81 88 ARG A O 1
ATOM 725 N N . ARG A 1 89 ? 1.983 10.749 -16.645 1.00 92.31 89 ARG A N 1
ATOM 726 C CA . ARG A 1 89 ? 0.515 10.865 -16.692 1.00 92.31 89 ARG A CA 1
ATOM 727 C C . ARG A 1 89 ? -0.025 11.775 -15.587 1.00 92.31 89 ARG A C 1
ATOM 729 O O . ARG A 1 89 ? -0.864 12.613 -15.875 1.00 92.31 89 ARG A O 1
ATOM 736 N N . LEU A 1 90 ? 0.469 11.645 -14.354 1.00 90.50 90 LEU A N 1
ATOM 737 C CA . LEU A 1 90 ? 0.017 12.471 -13.227 1.00 90.50 90 LEU A CA 1
ATOM 738 C C . LEU A 1 90 ? 0.385 13.949 -13.389 1.00 90.50 90 LEU A C 1
ATOM 740 O O . LEU A 1 90 ? -0.422 14.810 -13.061 1.00 90.50 90 LEU A O 1
ATOM 744 N N . VAL A 1 91 ? 1.585 14.246 -13.893 1.00 92.62 91 VAL A N 1
ATOM 745 C CA . VAL A 1 91 ? 2.024 15.633 -14.124 1.00 92.62 91 VAL A CA 1
ATOM 746 C C . VAL A 1 91 ? 1.244 16.286 -15.264 1.00 92.62 91 VAL A C 1
ATOM 748 O O . VAL A 1 91 ? 0.968 17.473 -15.200 1.00 92.62 91 VAL A O 1
ATOM 751 N N . GLN A 1 92 ? 0.864 15.520 -16.288 1.00 89.69 92 GLN A N 1
ATOM 752 C CA . GLN A 1 92 ? 0.083 16.019 -17.427 1.00 89.69 92 GLN A CA 1
ATOM 753 C C . GLN A 1 92 ? -1.416 16.196 -17.129 1.00 89.69 92 GLN A C 1
ATOM 755 O O . GLN A 1 92 ? -2.117 16.807 -17.928 1.00 89.69 92 GLN A O 1
ATOM 760 N N . GLN A 1 93 ? -1.924 15.612 -16.039 1.00 71.44 93 GLN A N 1
ATOM 761 C CA . GLN A 1 93 ? -3.341 15.654 -15.651 1.00 71.44 93 GLN A CA 1
ATOM 762 C C . GLN A 1 93 ? -3.665 16.732 -14.601 1.00 71.44 93 GLN A C 1
ATOM 764 O O . GLN A 1 93 ? -4.823 16.835 -14.196 1.00 71.44 93 GLN A O 1
ATOM 769 N N . ASN A 1 94 ? -2.667 17.511 -14.177 1.00 48.84 94 ASN A N 1
ATOM 770 C CA . ASN A 1 94 ? -2.806 18.684 -13.309 1.00 48.84 94 ASN A CA 1
ATOM 771 C C . ASN A 1 94 ? -2.539 19.968 -14.097 1.00 48.84 94 ASN A C 1
ATOM 773 O O . ASN A 1 94 ? -2.997 21.027 -13.618 1.00 48.84 94 ASN A O 1
#

Nearest PDB structures (foldseek):
  7e34-assembly1_B-2  TM=7.173E-01  e=3.268E+00  Homo sapiens
  5uq1-assembly2_D  TM=6.627E-01  e=2.918E+00  Homo sapiens
  3f2e-assembly1_A  TM=4.892E-01  e=3.458E+00  Rudivirus
  5uq3-assembly1_B  TM=4.208E-01  e=2.199E+00  Homo sapiens

Secondary structure (DSSP, 8-state):
-HHHHHHHHHHTT---TTTHHHHHHHHHHHHHHHHS---HHHHHHHHHHHHHHHT--HHHHHHHHHHHHHHTTT-----HHHHHHHHHHHHHT-

pLDDT: mean 94.66, std 6.57, range [48.84, 98.56]